Protein AF-A0A838PPI7-F1 (afdb_monomer)

Foldseek 3Di:
DDPVVVVVLVVVDDPSVVVVVVVVVVVVVVVVVVVVVVVVVVPDAVVPDVDDNVPDPDDDPVRVVVVVVVVVVVPPDDPDDDPPDDDPDDDDDDPVRDPDDDDDADQADPVPRHGDDDDPDDDDDDPPPDHDPDPPPDDDDPDDDD

Solvent-accessible surface area (backbone atoms only — not comparable to full-atom values): 9869 Å² total; per-residue (Å²): 133,58,70,68,61,52,52,52,32,65,72,67,35,71,68,62,39,50,53,51,50,52,54,49,52,52,52,49,51,54,50,49,54,50,50,51,52,51,51,53,58,72,69,58,40,46,90,83,35,102,51,62,67,86,77,48,78,85,71,51,75,67,54,52,50,51,52,53,51,50,53,53,71,70,40,87,71,70,90,75,72,62,92,92,56,82,81,89,71,83,77,82,76,55,79,89,78,51,95,76,86,82,88,88,72,62,67,48,35,94,85,75,66,52,66,54,77,80,79,96,63,100,67,85,76,72,89,67,92,56,77,84,70,63,89,73,81,77,70,88,75,91,75,90,77,136

Structure (mmCIF, N/CA/C/O backbone):
data_AF-A0A838PPI7-F1
#
_entry.id   AF-A0A838PPI7-F1
#
loop_
_atom_site.group_PDB
_atom_site.id
_atom_site.type_symbol
_atom_site.label_atom_id
_atom_site.label_alt_id
_atom_site.label_comp_id
_atom_site.label_asym_id
_atom_site.label_entity_id
_atom_site.label_seq_id
_atom_site.pdbx_PDB_ins_code
_atom_site.Cartn_x
_atom_site.Cartn_y
_atom_site.Cartn_z
_atom_site.occupancy
_atom_site.B_iso_or_equiv
_atom_site.auth_seq_id
_atom_site.auth_comp_id
_atom_site.auth_asym_id
_atom_site.auth_atom_id
_atom_site.pdbx_PDB_model_num
ATOM 1 N N . MET A 1 1 ? -20.981 -8.843 18.932 1.00 77.00 1 MET A N 1
ATOM 2 C CA . MET A 1 1 ? -22.246 -8.427 19.574 1.00 77.00 1 MET A CA 1
ATOM 3 C C . MET A 1 1 ? -23.346 -8.447 18.525 1.00 77.00 1 MET A C 1
ATOM 5 O O . MET A 1 1 ? -23.107 -7.918 17.442 1.00 77.00 1 MET A O 1
ATOM 9 N N . ARG A 1 2 ? -24.496 -9.086 18.783 1.00 88.88 2 ARG A N 1
ATOM 10 C CA . ARG A 1 2 ? -25.627 -8.999 17.847 1.00 88.88 2 ARG A CA 1
ATOM 11 C C . ARG A 1 2 ? -26.300 -7.643 18.016 1.00 88.88 2 ARG A C 1
ATOM 13 O O . ARG A 1 2 ? -26.264 -7.053 19.091 1.00 88.88 2 ARG A O 1
ATOM 20 N N . ARG A 1 3 ? -26.908 -7.151 16.942 1.00 84.81 3 ARG A N 1
ATOM 21 C CA . ARG A 1 3 ? -27.595 -5.856 16.930 1.00 84.81 3 ARG A CA 1
ATOM 22 C C . ARG A 1 3 ? -28.699 -5.778 17.992 1.00 84.81 3 ARG A C 1
ATOM 24 O O . ARG A 1 3 ? -28.811 -4.768 18.669 1.00 84.81 3 ARG A O 1
ATOM 31 N N . GLU A 1 4 ? -29.416 -6.878 18.183 1.00 85.19 4 GLU A N 1
ATOM 32 C CA . GLU A 1 4 ? -30.468 -7.029 19.195 1.00 85.19 4 GLU A CA 1
ATOM 33 C C . GLU A 1 4 ? -29.929 -6.850 20.624 1.00 85.19 4 GLU A C 1
ATOM 35 O O . GLU A 1 4 ? -30.522 -6.136 21.428 1.00 85.19 4 GLU A O 1
ATOM 40 N N . ASP A 1 5 ? -28.759 -7.428 20.924 1.00 86.00 5 ASP A N 1
ATOM 41 C CA . ASP A 1 5 ? -28.115 -7.306 22.237 1.00 86.00 5 ASP A CA 1
ATOM 42 C C . ASP A 1 5 ? -27.683 -5.843 22.500 1.00 86.00 5 ASP A C 1
ATOM 44 O O . ASP A 1 5 ? -27.799 -5.334 23.612 1.00 86.00 5 ASP A O 1
ATOM 48 N N . ALA A 1 6 ? -27.235 -5.136 21.457 1.00 86.31 6 ALA A N 1
ATOM 49 C CA . ALA A 1 6 ? -26.852 -3.725 21.530 1.00 86.31 6 ALA A CA 1
ATOM 50 C C . ALA A 1 6 ? -28.055 -2.799 21.764 1.00 86.31 6 ALA A C 1
ATOM 52 O O . ALA A 1 6 ? -27.976 -1.856 22.550 1.00 86.31 6 ALA A O 1
ATOM 53 N N . GLU A 1 7 ? -29.167 -3.073 21.079 1.00 88.12 7 GLU A N 1
ATOM 54 C CA . GLU A 1 7 ? -30.422 -2.333 21.215 1.00 88.12 7 GLU A CA 1
ATOM 55 C C . GLU A 1 7 ? -31.026 -2.537 22.613 1.00 88.12 7 GLU A C 1
ATOM 57 O O . GLU A 1 7 ? -31.464 -1.568 23.232 1.00 88.12 7 GLU A O 1
ATOM 62 N N . ALA A 1 8 ? -30.950 -3.753 23.166 1.00 86.38 8 ALA A N 1
ATOM 63 C CA . ALA A 1 8 ? -31.360 -4.037 24.541 1.00 86.38 8 ALA A CA 1
ATOM 64 C C . ALA A 1 8 ? -30.525 -3.261 25.577 1.00 86.38 8 ALA A C 1
ATOM 66 O O . ALA A 1 8 ? -31.084 -2.675 26.505 1.00 86.38 8 ALA A O 1
ATOM 67 N N . VAL A 1 9 ? -29.201 -3.194 25.399 1.00 88.81 9 VAL A N 1
ATOM 68 C CA . VAL A 1 9 ? -28.313 -2.405 26.273 1.00 88.81 9 VAL A CA 1
ATOM 69 C C . VAL A 1 9 ? -28.583 -0.902 26.143 1.00 88.81 9 VAL A C 1
ATOM 71 O O . VAL A 1 9 ? -28.596 -0.191 27.148 1.00 88.81 9 VAL A O 1
ATOM 74 N N . ALA A 1 10 ? -28.842 -0.415 24.928 1.00 86.75 10 ALA A N 1
ATOM 75 C CA . ALA A 1 10 ? -29.179 0.986 24.684 1.00 86.75 10 ALA A CA 1
ATOM 76 C C . ALA A 1 10 ? -30.509 1.387 25.341 1.00 86.75 10 ALA A C 1
ATOM 78 O O . ALA A 1 10 ? -30.612 2.485 25.885 1.00 86.75 10 ALA A O 1
ATOM 79 N N . LEU A 1 11 ? -31.504 0.493 25.323 1.00 89.88 11 LEU A N 1
ATOM 80 C CA . LEU A 1 11 ? -32.794 0.717 25.973 1.00 89.88 11 LEU A CA 1
ATOM 81 C C . LEU A 1 11 ? -32.690 0.645 27.505 1.00 89.88 11 LEU A C 1
ATOM 83 O O . LEU A 1 11 ? -33.345 1.419 28.198 1.00 89.88 11 LEU A O 1
ATOM 87 N N . ALA A 1 12 ? -31.873 -0.277 28.029 1.00 88.00 12 ALA A N 1
ATOM 88 C CA . ALA A 1 12 ? -31.670 -0.458 29.465 1.00 88.00 12 ALA A CA 1
ATOM 89 C C . ALA A 1 12 ? -30.903 0.713 30.108 1.00 88.00 12 ALA A C 1
ATOM 91 O O . ALA A 1 12 ? -31.228 1.115 31.225 1.00 88.00 12 ALA A O 1
ATOM 92 N N . GLY A 1 13 ? -29.914 1.283 29.404 1.00 89.38 13 GLY A N 1
ATOM 93 C CA . GLY A 1 13 ? -29.115 2.415 29.886 1.00 89.38 13 GLY A CA 1
ATOM 94 C C . GLY A 1 13 ? -28.340 2.126 31.182 1.00 89.38 13 GLY A C 1
ATOM 95 O O . GLY A 1 13 ? -28.297 1.003 31.667 1.00 89.38 13 GLY A O 1
ATOM 96 N N . GLY A 1 14 ? -27.689 3.138 31.764 1.00 92.25 14 GLY A N 1
ATOM 97 C CA . GLY A 1 14 ? -27.036 3.007 33.077 1.00 92.25 14 GLY A CA 1
ATOM 98 C C . GLY A 1 14 ? -25.863 2.015 33.109 1.00 92.25 14 GLY A C 1
ATOM 99 O O . GLY A 1 14 ? -24.953 2.100 32.287 1.00 92.25 14 GLY A O 1
ATOM 100 N N . GLU A 1 15 ? -25.867 1.101 34.082 1.00 91.19 15 GLU A N 1
ATOM 101 C CA . GLU A 1 15 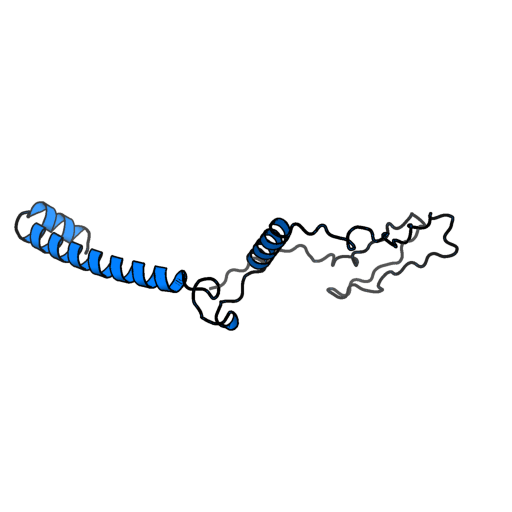? -24.795 0.118 34.314 1.00 91.19 15 GLU A CA 1
ATOM 102 C C . GLU A 1 15 ? -24.503 -0.816 33.123 1.00 91.19 15 GLU A C 1
ATOM 104 O O . GLU A 1 15 ? -23.339 -0.890 32.732 1.00 91.19 15 GLU A O 1
ATOM 109 N N . PRO A 1 16 ? -25.481 -1.466 32.454 1.00 89.44 16 PRO A N 1
ATOM 110 C CA . PRO A 1 16 ? -25.179 -2.299 31.284 1.00 89.44 16 PRO A CA 1
ATOM 111 C C . PRO A 1 16 ? -24.555 -1.505 30.127 1.00 89.44 16 PRO A C 1
ATOM 113 O O . PRO A 1 16 ? -23.709 -2.030 29.405 1.00 89.44 16 PRO A O 1
ATOM 116 N N . ALA A 1 17 ? -24.913 -0.226 29.964 1.00 91.12 17 ALA A N 1
ATOM 117 C CA . ALA A 1 17 ? -24.286 0.638 28.965 1.00 91.12 17 ALA A CA 1
ATOM 118 C C . ALA A 1 17 ? -22.837 1.005 29.338 1.00 91.12 17 ALA A C 1
ATOM 120 O O . ALA A 1 17 ? -21.982 1.088 28.456 1.00 91.12 17 ALA A O 1
ATOM 121 N N . ARG A 1 18 ? -22.543 1.195 30.633 1.00 92.62 18 ARG A N 1
ATOM 122 C CA . ARG A 1 18 ? -21.182 1.447 31.143 1.00 92.62 18 ARG A CA 1
ATOM 123 C C . ARG A 1 18 ? -20.281 0.228 30.989 1.00 92.62 18 ARG A C 1
ATOM 125 O O . ARG A 1 18 ? -19.156 0.373 30.523 1.00 92.62 18 ARG A O 1
ATOM 132 N N . GLU A 1 19 ? -20.797 -0.951 31.317 1.00 92.50 19 GLU A N 1
ATOM 133 C CA . GLU A 1 19 ? -20.098 -2.227 31.163 1.00 92.50 19 GLU A CA 1
ATOM 134 C C . GLU A 1 19 ? -19.747 -2.481 29.691 1.00 92.50 19 GLU A C 1
ATOM 136 O O . GLU A 1 19 ? -18.591 -2.727 29.346 1.00 92.50 19 GLU A O 1
ATOM 141 N N . LEU A 1 20 ? -20.721 -2.306 28.790 1.00 91.88 20 LEU A N 1
ATOM 142 C CA . LEU A 1 20 ? -20.477 -2.432 27.355 1.00 91.88 20 LEU A CA 1
ATOM 143 C C . LEU A 1 20 ? -19.456 -1.398 26.856 1.00 91.88 20 LEU A C 1
ATOM 145 O O . LEU A 1 20 ? -18.583 -1.732 26.056 1.00 91.88 20 LEU A O 1
ATOM 149 N N . ALA A 1 21 ? -19.530 -0.151 27.327 1.00 93.88 21 ALA A N 1
ATOM 150 C CA . ALA A 1 21 ? -18.558 0.876 26.964 1.00 93.88 21 ALA A CA 1
ATOM 151 C C . ALA A 1 21 ? -17.137 0.512 27.425 1.00 93.88 21 ALA A C 1
ATOM 153 O O . ALA A 1 21 ? -16.198 0.674 26.648 1.00 93.88 21 ALA A O 1
ATOM 154 N N . ALA A 1 22 ? -16.973 -0.018 28.640 1.00 95.25 22 ALA A N 1
ATOM 155 C CA . ALA A 1 22 ? -15.679 -0.463 29.153 1.00 95.25 22 ALA A CA 1
ATOM 156 C C . ALA A 1 22 ? -15.090 -1.601 28.302 1.00 95.25 22 ALA A C 1
ATOM 158 O O . ALA A 1 22 ? -13.947 -1.505 27.852 1.00 95.25 22 ALA A O 1
ATOM 159 N N . GLN A 1 23 ? -15.900 -2.615 27.988 1.00 93.94 23 GLN A N 1
ATOM 160 C CA . GLN A 1 23 ? -15.489 -3.738 27.139 1.00 93.94 23 GLN A CA 1
ATOM 161 C C . GLN A 1 23 ? -15.094 -3.282 25.728 1.00 93.94 23 GLN A C 1
ATOM 163 O O . GLN A 1 23 ? -14.088 -3.731 25.177 1.00 93.94 23 GLN A O 1
ATOM 168 N N . LEU A 1 24 ? -15.856 -2.360 25.132 1.00 95.31 24 LEU A N 1
ATOM 169 C CA . LEU A 1 24 ? -15.535 -1.811 23.815 1.00 95.31 24 LEU A CA 1
ATOM 170 C C . LEU A 1 24 ? -14.255 -0.969 23.838 1.00 95.31 24 LEU A C 1
ATOM 172 O O . LEU A 1 24 ? -13.475 -1.038 22.891 1.00 95.31 24 LEU A O 1
ATOM 176 N N . ILE A 1 25 ? -14.013 -0.194 24.899 1.00 97.06 25 ILE A N 1
ATOM 177 C CA . ILE A 1 25 ? -12.774 0.579 25.058 1.00 97.06 25 ILE A CA 1
ATOM 178 C C . ILE A 1 25 ? -11.563 -0.356 25.110 1.00 97.06 25 ILE A C 1
ATOM 180 O O . ILE A 1 25 ? -10.579 -0.106 24.413 1.00 97.06 25 ILE A O 1
ATOM 184 N N . GLU A 1 26 ? -11.645 -1.444 25.875 1.00 97.06 26 GLU A N 1
ATOM 185 C CA . GLU A 1 26 ? -10.575 -2.438 25.976 1.00 97.06 26 GLU A CA 1
ATOM 186 C C . GLU A 1 26 ? -10.308 -3.127 24.631 1.00 97.06 26 GLU A C 1
ATOM 188 O O . GLU A 1 26 ? -9.166 -3.177 24.169 1.00 97.06 26 GLU A O 1
ATOM 193 N N . GLN A 1 27 ? -11.362 -3.574 23.940 1.00 96.81 27 GLN A N 1
ATOM 194 C CA . GLN A 1 27 ? -11.234 -4.191 22.617 1.00 96.81 27 GLN A CA 1
ATOM 195 C C . GLN A 1 27 ? -10.642 -3.228 21.587 1.00 96.81 27 GLN A C 1
ATOM 197 O O . GLN A 1 27 ? -9.766 -3.606 20.809 1.00 96.81 27 GLN A O 1
ATOM 202 N N . VAL A 1 28 ? -11.084 -1.968 21.581 1.00 97.81 28 VAL A N 1
ATOM 203 C CA . VAL A 1 28 ? -10.536 -0.946 20.683 1.00 97.81 28 VAL A CA 1
ATOM 204 C C . VAL A 1 28 ? -9.068 -0.675 20.998 1.00 97.81 28 VAL A C 1
ATOM 206 O O . VAL A 1 28 ? -8.284 -0.501 20.066 1.00 97.81 28 VAL A O 1
ATOM 209 N N . ALA A 1 29 ? -8.673 -0.649 22.272 1.00 97.75 29 ALA A N 1
ATOM 210 C CA . ALA A 1 29 ? -7.276 -0.486 22.656 1.00 97.75 29 ALA A CA 1
ATOM 211 C C . ALA A 1 29 ? -6.419 -1.656 22.148 1.00 97.75 29 ALA A C 1
ATOM 213 O O . ALA A 1 29 ? -5.422 -1.419 21.466 1.00 97.75 29 ALA A O 1
ATOM 214 N N . ALA A 1 30 ? -6.855 -2.897 22.381 1.00 97.06 30 ALA A N 1
ATOM 215 C CA . ALA A 1 30 ? -6.157 -4.095 21.915 1.00 97.06 30 ALA A CA 1
ATOM 216 C C . ALA A 1 30 ? -6.007 -4.119 20.383 1.00 97.06 30 ALA A C 1
ATOM 218 O O . ALA A 1 30 ? -4.902 -4.291 19.865 1.00 97.06 30 ALA A O 1
ATOM 219 N N . LEU A 1 31 ? -7.095 -3.852 19.651 1.00 97.81 31 LEU A N 1
ATOM 220 C CA . LEU A 1 31 ? -7.077 -3.806 18.187 1.00 97.81 31 LEU A CA 1
ATOM 221 C C . LEU A 1 31 ? -6.195 -2.675 17.652 1.00 97.81 31 LEU A C 1
ATOM 223 O O . LEU A 1 31 ? -5.526 -2.845 16.636 1.00 97.81 31 LEU A O 1
ATOM 227 N N . ARG A 1 32 ? -6.167 -1.511 18.313 1.00 97.81 32 ARG A N 1
ATOM 228 C CA . ARG A 1 32 ? -5.269 -0.413 17.925 1.00 97.81 32 ARG A CA 1
ATOM 229 C C . ARG A 1 32 ? -3.810 -0.816 18.071 1.00 97.81 32 ARG A C 1
ATOM 231 O O . ARG A 1 32 ? -3.047 -0.592 17.136 1.00 97.81 32 ARG A O 1
ATOM 238 N N . THR A 1 33 ? -3.446 -1.447 19.184 1.00 97.25 33 THR A N 1
ATOM 239 C CA . THR A 1 33 ? -2.088 -1.958 19.400 1.00 97.25 33 THR A CA 1
ATOM 240 C C . THR A 1 33 ? -1.699 -2.982 18.337 1.00 97.25 33 THR A C 1
ATOM 242 O O . THR A 1 33 ? -0.613 -2.891 17.767 1.00 97.25 33 THR A O 1
ATOM 245 N N . GLU A 1 34 ? -2.590 -3.915 18.003 1.00 97.56 34 GLU A N 1
ATOM 246 C CA . GLU A 1 34 ? -2.331 -4.906 16.955 1.00 97.56 34 GLU A CA 1
ATOM 247 C C . GLU A 1 34 ? -2.168 -4.253 15.575 1.00 97.56 34 GLU A C 1
ATOM 249 O O . GLU A 1 34 ? -1.232 -4.559 14.837 1.00 97.56 34 GLU A O 1
ATOM 254 N N . VAL A 1 35 ? -3.031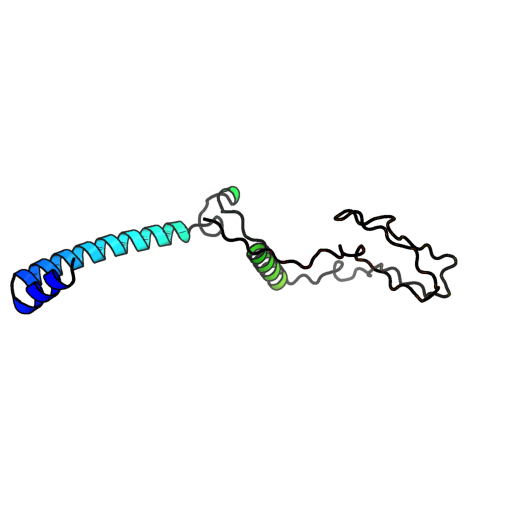 -3.292 15.235 1.00 97.38 35 VAL A N 1
ATOM 255 C CA . VAL A 1 35 ? -2.935 -2.542 13.976 1.00 97.38 35 VAL A CA 1
ATOM 256 C C . VAL A 1 35 ? -1.631 -1.749 13.896 1.00 97.3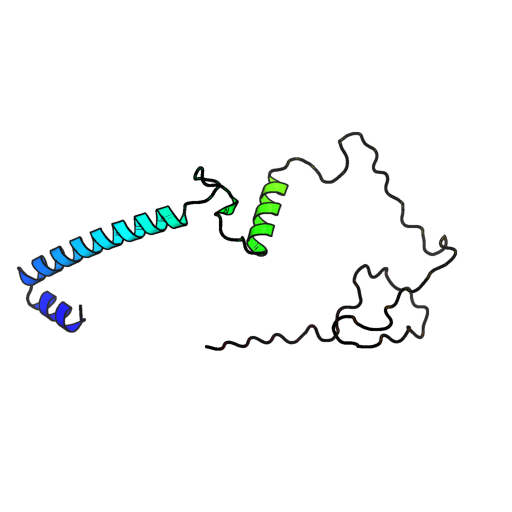8 35 VAL A C 1
ATOM 258 O O . VAL A 1 35 ? -1.015 -1.705 12.831 1.00 97.38 35 VAL A O 1
ATOM 261 N N . GLU A 1 36 ? -1.199 -1.113 14.983 1.00 96.06 36 GLU A N 1
ATOM 262 C CA . GLU A 1 36 ? 0.079 -0.399 15.039 1.00 96.06 36 GLU A CA 1
ATOM 263 C C . GLU A 1 36 ? 1.263 -1.346 14.839 1.00 96.06 36 GLU A C 1
ATOM 265 O O . GLU A 1 36 ? 2.158 -1.046 14.046 1.00 96.06 36 GLU A O 1
ATOM 270 N N . GLU A 1 37 ? 1.234 -2.515 15.476 1.00 94.69 37 GLU A N 1
ATOM 271 C CA . GLU A 1 37 ? 2.276 -3.526 15.330 1.00 94.69 37 GLU A CA 1
ATOM 272 C C . GLU A 1 37 ? 2.344 -4.078 13.902 1.00 94.69 37 GLU A C 1
ATOM 274 O O . GLU A 1 37 ? 3.415 -4.102 13.292 1.00 94.69 37 GLU A O 1
ATOM 279 N N . LEU A 1 38 ? 1.203 -4.448 13.321 1.00 94.56 38 LEU A N 1
ATOM 280 C CA . LEU A 1 38 ? 1.132 -4.928 11.942 1.00 94.56 38 LEU A CA 1
ATOM 281 C C . LEU A 1 38 ? 1.593 -3.854 10.952 1.00 94.56 38 LEU A C 1
ATOM 283 O O . LEU A 1 38 ? 2.339 -4.146 10.018 1.00 94.56 38 LEU A O 1
ATOM 287 N N . ARG A 1 39 ? 1.211 -2.589 11.166 1.00 93.12 39 ARG A N 1
ATOM 288 C CA . ARG A 1 39 ? 1.693 -1.465 10.347 1.00 93.12 39 ARG A CA 1
ATOM 289 C C . ARG A 1 39 ? 3.199 -1.275 10.477 1.00 93.12 39 ARG A C 1
ATOM 291 O O . ARG A 1 39 ? 3.855 -1.023 9.467 1.00 93.12 39 ARG A O 1
ATOM 298 N N . ARG A 1 40 ? 3.755 -1.421 11.682 1.00 87.88 40 ARG A N 1
ATOM 299 C CA . ARG A 1 40 ? 5.202 -1.364 11.923 1.00 87.88 40 ARG A CA 1
ATOM 300 C C . ARG A 1 40 ? 5.932 -2.480 11.177 1.00 87.88 40 ARG A C 1
ATOM 302 O O . ARG A 1 40 ? 6.962 -2.218 10.562 1.00 87.88 40 ARG A O 1
ATOM 309 N N . GLN A 1 41 ? 5.392 -3.696 11.194 1.00 86.62 41 GLN A N 1
ATOM 310 C CA . GLN A 1 41 ? 5.957 -4.841 10.477 1.00 86.62 41 GLN A CA 1
ATOM 311 C C . GLN A 1 41 ? 5.883 -4.659 8.958 1.00 86.62 41 GLN A C 1
ATOM 313 O O . GLN A 1 41 ? 6.895 -4.815 8.282 1.00 86.62 41 GLN A O 1
ATOM 318 N N . LEU A 1 42 ? 4.727 -4.255 8.422 1.00 85.69 42 LEU A N 1
ATOM 319 C CA . LEU A 1 42 ? 4.541 -4.003 6.987 1.00 85.69 42 LEU A CA 1
ATOM 320 C C . LEU A 1 42 ? 5.373 -2.823 6.475 1.00 85.69 42 LEU A C 1
ATOM 322 O O . LEU A 1 42 ? 5.783 -2.805 5.317 1.00 85.69 42 LEU A O 1
ATOM 326 N N . GLY A 1 43 ? 5.620 -1.829 7.328 1.00 80.75 43 GLY A N 1
ATOM 327 C CA . GLY A 1 43 ? 6.478 -0.697 7.008 1.00 80.75 43 GLY A CA 1
ATOM 328 C C . GLY A 1 43 ? 7.967 -1.041 7.002 1.00 80.75 43 GLY A C 1
ATOM 329 O O . GLY A 1 43 ? 8.758 -0.226 6.531 1.00 80.75 43 GLY A O 1
ATOM 330 N N . ARG A 1 44 ? 8.373 -2.207 7.516 1.00 79.88 44 ARG A N 1
ATOM 331 C CA . ARG A 1 44 ? 9.778 -2.602 7.623 1.00 79.88 44 ARG A CA 1
ATOM 332 C C . ARG A 1 44 ? 10.293 -3.116 6.278 1.00 79.88 44 ARG A C 1
ATOM 334 O O . ARG A 1 44 ? 9.770 -4.071 5.722 1.00 79.88 44 ARG A O 1
ATOM 341 N N . SER A 1 45 ? 11.343 -2.486 5.772 1.00 79.44 45 SER A N 1
ATOM 342 C CA . SER A 1 45 ? 12.027 -2.850 4.525 1.00 79.44 45 SER A CA 1
ATOM 343 C C . SER A 1 45 ? 13.540 -2.739 4.695 1.00 79.44 45 SER A C 1
ATOM 345 O O . SER A 1 45 ? 14.011 -2.138 5.668 1.00 79.44 45 SER A O 1
ATOM 347 N N . SER A 1 46 ? 14.322 -3.276 3.757 1.00 79.06 46 SER A N 1
ATOM 348 C CA . SER A 1 46 ? 15.784 -3.085 3.761 1.00 79.06 46 SER A CA 1
ATOM 349 C C . SER A 1 46 ? 16.228 -1.618 3.649 1.00 79.06 46 SER A C 1
ATOM 351 O O . SER A 1 46 ? 17.357 -1.286 3.997 1.00 79.06 46 SER A O 1
ATOM 353 N N . GLU A 1 47 ? 15.344 -0.716 3.203 1.00 74.38 47 GLU A N 1
ATOM 354 C CA . GLU A 1 47 ? 15.629 0.721 3.081 1.00 74.38 47 GLU A CA 1
ATOM 355 C C . GLU A 1 47 ? 15.544 1.469 4.426 1.00 74.38 47 GLU A C 1
ATOM 357 O O . GLU A 1 47 ? 16.202 2.493 4.596 1.00 74.38 47 GLU A O 1
ATOM 362 N N . ASN A 1 48 ? 14.748 0.983 5.386 1.00 80.50 48 ASN A N 1
ATOM 363 C CA . ASN A 1 48 ? 14.501 1.661 6.671 1.00 80.50 48 ASN A CA 1
ATOM 364 C C . ASN A 1 48 ? 14.772 0.792 7.908 1.00 80.50 48 ASN A C 1
ATOM 366 O O . ASN A 1 48 ? 14.578 1.233 9.040 1.00 80.50 48 ASN A O 1
ATOM 370 N N . SER A 1 49 ? 15.239 -0.435 7.705 1.00 74.75 49 SER A N 1
ATOM 371 C CA . SER A 1 49 ? 15.711 -1.322 8.755 1.00 74.75 49 SER A CA 1
ATOM 372 C C . SER A 1 49 ? 17.000 -1.966 8.272 1.00 74.75 49 SER A C 1
ATOM 374 O O . SER A 1 49 ? 17.085 -2.334 7.107 1.00 74.75 49 SER A O 1
ATOM 376 N N . SER A 1 50 ? 17.997 -2.129 9.142 1.00 79.44 50 SER A N 1
ATOM 377 C CA . SER A 1 50 ? 19.316 -2.716 8.824 1.00 79.44 50 SER A CA 1
ATOM 378 C C . SER A 1 50 ? 19.275 -4.207 8.425 1.00 79.44 50 SER A C 1
ATOM 380 O O . SER A 1 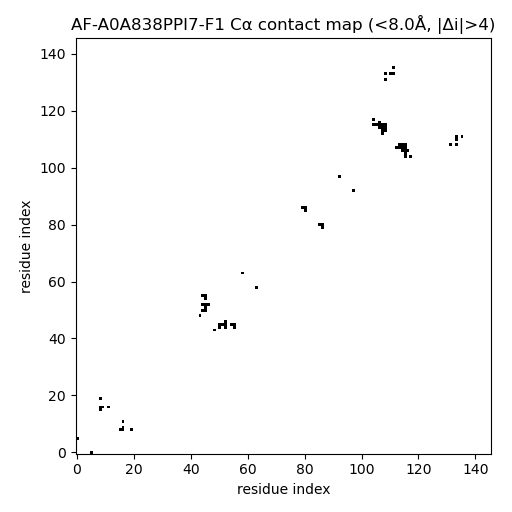50 ? 20.242 -4.943 8.604 1.00 79.44 50 SER A O 1
ATOM 382 N N . THR A 1 51 ? 18.131 -4.672 7.935 1.00 81.81 51 THR A N 1
ATOM 383 C CA . THR A 1 51 ? 17.846 -6.006 7.428 1.00 81.81 51 THR A CA 1
ATOM 384 C C . THR A 1 51 ? 18.356 -6.103 5.984 1.00 81.81 51 THR A C 1
ATOM 386 O O . THR A 1 51 ? 18.193 -5.152 5.218 1.00 81.81 51 THR A O 1
ATOM 389 N N . PRO A 1 52 ? 18.973 -7.222 5.568 1.00 82.31 52 PRO A N 1
ATOM 390 C CA . PRO A 1 52 ? 19.503 -7.342 4.215 1.00 82.31 52 PRO A CA 1
ATOM 391 C C . PRO A 1 52 ? 18.391 -7.310 3.146 1.00 82.31 52 PRO A C 1
ATOM 393 O O . PRO A 1 52 ? 17.319 -7.875 3.365 1.00 82.31 52 PRO A O 1
ATOM 396 N N . PRO A 1 53 ? 18.654 -6.745 1.949 1.00 81.06 53 PRO A N 1
ATOM 397 C CA . PRO A 1 53 ? 17.676 -6.619 0.856 1.00 81.06 53 PRO A CA 1
ATOM 398 C C . PRO A 1 53 ? 17.193 -7.952 0.275 1.00 81.06 53 PRO A C 1
ATOM 400 O O . PRO A 1 53 ? 16.219 -7.979 -0.470 1.00 81.06 53 PRO A O 1
ATOM 403 N N . SER A 1 54 ? 17.843 -9.068 0.611 1.00 79.00 54 SER A N 1
ATOM 404 C CA . SER A 1 54 ? 17.385 -10.414 0.253 1.00 79.00 54 SER A CA 1
ATOM 405 C C . SER A 1 54 ? 16.127 -10.859 1.008 1.00 79.00 54 SER A C 1
ATOM 407 O O . SER A 1 54 ? 15.475 -11.799 0.567 1.00 79.00 54 SER A O 1
ATOM 409 N N . GLN A 1 55 ? 15.801 -10.211 2.131 1.00 81.25 55 GLN A N 1
ATOM 410 C CA . GLN A 1 55 ? 14.606 -10.489 2.937 1.00 81.25 55 GLN A CA 1
ATOM 411 C C . GLN A 1 55 ? 13.362 -9.752 2.418 1.00 81.25 55 GLN A C 1
ATOM 413 O O . GLN A 1 55 ? 12.246 -10.078 2.816 1.00 81.25 55 GLN A O 1
ATOM 418 N N . ASP A 1 56 ? 13.535 -8.762 1.537 1.00 81.56 56 ASP A N 1
ATOM 419 C CA . ASP A 1 56 ? 12.408 -8.032 0.970 1.00 81.56 56 ASP A CA 1
ATOM 420 C C . ASP A 1 56 ? 11.651 -8.907 -0.045 1.00 81.56 56 ASP A C 1
ATOM 422 O O . ASP A 1 56 ? 12.268 -9.602 -0.863 1.00 81.56 56 ASP A O 1
ATOM 426 N N . PRO A 1 57 ? 10.309 -8.845 -0.069 1.00 79.88 57 PRO A N 1
ATOM 427 C CA . PRO A 1 57 ? 9.527 -9.588 -1.041 1.00 79.88 57 PRO A CA 1
ATOM 428 C C . PRO A 1 57 ? 9.844 -9.142 -2.481 1.00 79.88 57 PRO A C 1
ATOM 430 O O . PRO A 1 57 ? 10.129 -7.964 -2.743 1.00 79.88 57 PRO A O 1
ATOM 433 N N . PRO A 1 58 ? 9.768 -10.061 -3.462 1.00 83.75 58 PRO A N 1
ATOM 434 C CA . PRO A 1 58 ? 10.088 -9.748 -4.845 1.00 83.75 58 PRO A CA 1
ATOM 435 C C . PRO A 1 58 ? 9.103 -8.720 -5.411 1.00 83.75 58 PRO A C 1
ATOM 437 O O . PRO A 1 58 ? 7.927 -9.002 -5.633 1.00 83.75 58 PRO A O 1
ATOM 440 N N . ARG A 1 59 ? 9.616 -7.521 -5.708 1.00 85.38 59 ARG A N 1
ATOM 441 C CA . ARG A 1 59 ? 8.852 -6.424 -6.324 1.00 85.38 59 ARG A CA 1
ATOM 442 C C . ARG A 1 59 ? 8.195 -6.874 -7.625 1.00 85.38 59 ARG A C 1
ATOM 444 O O . ARG A 1 59 ? 8.840 -7.503 -8.470 1.00 85.38 59 ARG A O 1
ATOM 451 N N . THR A 1 60 ? 6.960 -6.454 -7.863 1.00 89.88 60 THR A N 1
ATOM 452 C CA . THR A 1 60 ? 6.257 -6.639 -9.137 1.00 89.88 60 THR A CA 1
ATOM 453 C C . THR A 1 60 ? 6.973 -5.915 -10.286 1.00 89.88 60 THR A C 1
ATOM 455 O O . THR A 1 60 ? 7.778 -4.997 -10.100 1.00 89.88 60 THR A O 1
ATOM 458 N N . ARG A 1 61 ? 6.665 -6.284 -11.538 1.00 88.56 61 ARG A N 1
ATOM 459 C CA . ARG A 1 61 ? 7.243 -5.617 -12.723 1.00 88.56 61 ARG A CA 1
ATOM 460 C C . ARG A 1 61 ? 6.952 -4.110 -12.743 1.00 88.56 61 ARG A C 1
ATOM 462 O O . ARG A 1 61 ? 7.796 -3.341 -13.209 1.00 88.56 61 ARG A O 1
ATOM 469 N N . ALA A 1 62 ? 5.768 -3.702 -12.286 1.00 92.06 62 ALA A N 1
ATOM 470 C CA . ALA A 1 62 ? 5.363 -2.301 -12.236 1.00 92.06 62 ALA A CA 1
ATOM 471 C C . ALA A 1 62 ? 6.205 -1.519 -11.218 1.00 92.06 62 ALA A C 1
ATOM 473 O O . ALA A 1 62 ? 6.775 -0.483 -11.566 1.00 92.06 62 ALA A O 1
ATOM 474 N N . GLU A 1 63 ? 6.379 -2.064 -10.015 1.00 89.44 63 GLU A N 1
ATOM 475 C CA . GLU A 1 63 ? 7.186 -1.459 -8.950 1.00 89.44 63 GLU A CA 1
ATOM 476 C C . GLU A 1 63 ? 8.659 -1.351 -9.346 1.00 89.44 63 GLU A C 1
ATOM 478 O O . GLU A 1 63 ? 9.248 -0.276 -9.233 1.00 89.44 63 GLU A O 1
ATOM 483 N N . ARG A 1 64 ? 9.247 -2.412 -9.920 1.00 89.44 64 ARG A N 1
ATOM 484 C CA . ARG A 1 64 ? 10.636 -2.369 -10.419 1.00 89.44 64 ARG A CA 1
ATOM 485 C C . ARG A 1 64 ? 10.842 -1.252 -11.443 1.00 89.44 64 ARG A C 1
ATOM 487 O O . ARG A 1 64 ? 11.840 -0.536 -11.395 1.00 89.44 64 ARG A O 1
ATOM 494 N N . ARG A 1 65 ? 9.883 -1.063 -12.358 1.00 91.25 65 ARG A N 1
ATOM 495 C CA . ARG A 1 65 ? 9.922 0.027 -13.347 1.00 91.25 65 ARG A CA 1
ATOM 496 C C . ARG A 1 65 ? 9.775 1.401 -12.700 1.00 91.25 65 ARG A C 1
ATOM 498 O O . ARG A 1 65 ? 10.456 2.330 -13.126 1.00 91.25 65 ARG A O 1
ATOM 505 N N . ALA A 1 66 ? 8.900 1.544 -11.708 1.00 90.62 66 ALA A N 1
ATOM 506 C CA . ALA A 1 66 ? 8.711 2.803 -10.993 1.00 90.62 66 ALA A CA 1
ATOM 507 C C . ALA A 1 66 ? 9.989 3.220 -10.248 1.00 90.62 66 ALA A C 1
ATOM 509 O O . ALA A 1 66 ? 10.422 4.365 -10.373 1.00 90.62 66 ALA A O 1
ATOM 510 N N . VAL A 1 67 ? 10.633 2.277 -9.558 1.00 87.19 67 VAL A N 1
ATOM 511 C CA . VAL A 1 67 ? 11.902 2.490 -8.847 1.00 87.19 67 VAL A CA 1
ATOM 512 C C . VAL A 1 67 ? 13.014 2.877 -9.822 1.00 87.19 67 VAL A C 1
ATOM 514 O O . VAL A 1 67 ? 13.642 3.919 -9.647 1.00 87.19 67 VAL A O 1
ATOM 517 N N . ALA A 1 68 ? 13.196 2.127 -10.914 1.00 87.56 68 ALA A N 1
ATOM 518 C CA . ALA A 1 68 ? 14.193 2.457 -11.935 1.00 87.56 68 ALA A CA 1
ATOM 519 C C . ALA A 1 68 ? 13.985 3.863 -12.531 1.00 87.56 68 ALA A C 1
ATOM 521 O O . ALA A 1 68 ? 14.944 4.608 -12.727 1.00 87.56 68 ALA A O 1
ATOM 522 N N . ARG A 1 69 ? 12.729 4.268 -12.770 1.00 87.69 69 ARG A N 1
ATOM 523 C CA . ARG A 1 69 ? 12.399 5.624 -13.243 1.00 87.69 69 ARG A CA 1
ATOM 524 C C . ARG A 1 69 ? 12.722 6.699 -12.209 1.00 87.69 69 ARG A C 1
ATOM 526 O O . ARG A 1 69 ? 13.202 7.760 -12.598 1.00 87.69 69 ARG A O 1
ATOM 533 N N . LYS A 1 70 ? 12.464 6.453 -10.919 1.00 88.06 70 LYS A N 1
ATOM 534 C CA . LYS A 1 70 ? 12.848 7.378 -9.840 1.00 88.06 70 LYS A CA 1
ATOM 535 C C . LYS A 1 70 ? 14.366 7.556 -9.790 1.00 88.06 70 LYS A C 1
ATOM 537 O O . LYS A 1 70 ? 14.821 8.694 -9.808 1.00 88.06 70 LYS A O 1
ATOM 542 N N . HIS A 1 71 ? 15.138 6.467 -9.832 1.00 85.88 71 HIS A N 1
ATOM 543 C CA . HIS A 1 71 ? 16.603 6.546 -9.881 1.00 85.88 71 HIS A CA 1
ATOM 544 C C . HIS A 1 71 ? 17.108 7.271 -11.127 1.00 85.88 71 HIS A C 1
ATOM 546 O O . HIS A 1 71 ? 18.018 8.083 -11.023 1.00 85.88 71 HIS A O 1
ATOM 552 N N . PHE A 1 72 ? 16.498 7.038 -12.291 1.00 84.38 72 PHE A N 1
ATOM 553 C CA . PHE A 1 72 ? 16.859 7.760 -13.509 1.00 84.38 72 PHE A CA 1
ATOM 554 C C . PHE A 1 72 ? 16.588 9.266 -13.392 1.00 84.38 72 PHE A C 1
ATOM 556 O O . PHE A 1 72 ? 17.425 10.057 -13.797 1.00 84.38 72 PHE A O 1
ATOM 563 N N . LYS A 1 73 ? 15.455 9.674 -12.801 1.00 84.06 73 LYS A N 1
ATOM 564 C CA . LYS A 1 73 ? 15.148 11.095 -12.560 1.00 84.06 73 LYS A CA 1
ATOM 565 C C . LYS A 1 73 ? 16.082 11.744 -11.537 1.00 84.06 73 LYS A C 1
ATOM 567 O O . LYS A 1 73 ? 16.423 12.907 -11.698 1.00 84.06 73 LYS A O 1
ATOM 572 N N . ALA A 1 74 ? 16.460 11.011 -10.490 1.00 84.31 74 ALA A N 1
ATOM 573 C CA . ALA A 1 74 ? 17.404 11.484 -9.478 1.00 84.31 74 ALA A CA 1
ATOM 574 C C . ALA A 1 74 ? 18.846 11.535 -10.011 1.00 84.31 74 ALA A C 1
ATOM 576 O O . ALA A 1 74 ? 19.656 12.345 -9.572 1.00 84.31 74 ALA A O 1
ATOM 577 N N . SER A 1 75 ? 19.171 10.670 -10.970 1.00 79.12 75 SER A N 1
ATOM 578 C CA . SER A 1 75 ? 20.44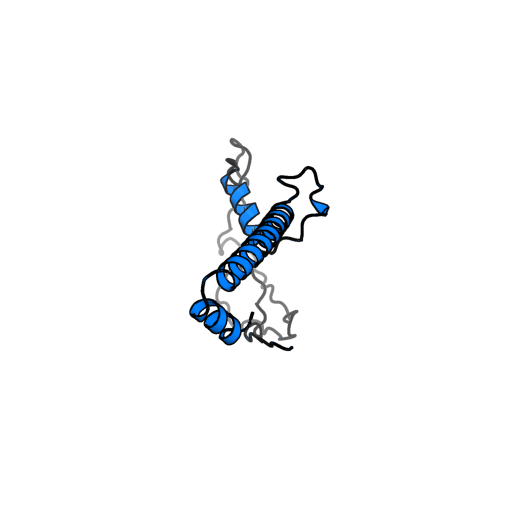8 10.673 -11.661 1.00 79.12 75 SER A CA 1
ATOM 579 C C . SER A 1 75 ? 20.515 11.855 -12.625 1.00 79.12 75 SER A C 1
ATOM 581 O O . SER A 1 75 ? 19.970 11.809 -13.723 1.00 79.12 75 SER A O 1
ATOM 583 N N . SER A 1 76 ? 21.299 12.875 -12.283 1.00 77.38 76 SER A N 1
ATOM 584 C CA . SER A 1 76 ? 21.636 13.977 -13.201 1.00 77.38 76 SER A CA 1
ATOM 585 C C . SER A 1 76 ? 22.472 13.537 -14.417 1.00 77.38 76 SER A C 1
ATOM 587 O O . SER A 1 76 ? 22.862 14.367 -15.239 1.00 77.38 76 SER A O 1
ATOM 589 N N . ARG A 1 77 ? 22.789 12.240 -14.548 1.00 77.00 77 ARG A N 1
ATOM 590 C CA . ARG A 1 77 ? 23.516 11.694 -15.698 1.00 77.00 77 ARG A CA 1
ATOM 591 C C . ARG A 1 77 ? 22.585 11.590 -16.898 1.00 77.00 77 ARG A C 1
ATOM 593 O O . ARG A 1 77 ? 21.629 10.816 -16.892 1.00 77.00 77 ARG A O 1
ATOM 600 N N . LYS A 1 78 ? 22.912 12.332 -17.953 1.00 74.00 78 LYS A N 1
ATOM 601 C CA . LYS A 1 78 ? 22.282 12.161 -19.262 1.00 74.00 78 LYS A CA 1
ATOM 602 C C . LYS A 1 78 ? 22.696 10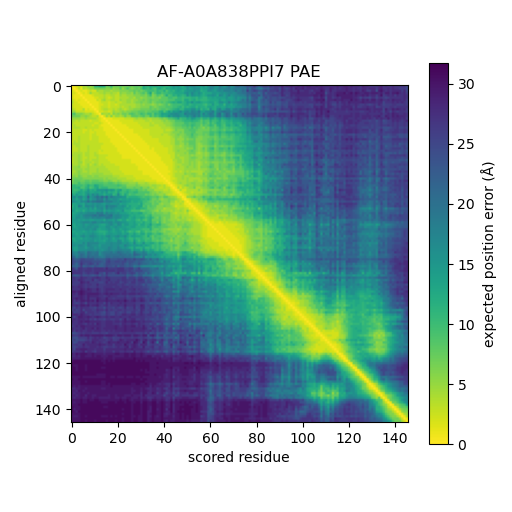.807 -19.860 1.00 74.00 78 LYS A C 1
ATOM 604 O O . LYS A 1 78 ? 23.837 10.389 -19.660 1.00 74.00 78 LYS A O 1
ATOM 609 N N . PRO A 1 79 ? 21.800 10.117 -20.582 1.00 74.19 79 PRO A N 1
ATOM 610 C CA . PRO A 1 79 ? 22.183 8.945 -21.358 1.00 74.19 79 PRO A CA 1
ATOM 611 C C . PRO A 1 79 ? 23.201 9.352 -22.434 1.00 74.19 79 PRO A C 1
ATOM 613 O O . PRO A 1 79 ? 23.035 10.387 -23.076 1.00 74.19 79 PRO A O 1
ATOM 616 N N . GLY A 1 80 ? 24.241 8.543 -22.628 1.00 79.56 80 GLY A N 1
ATOM 617 C CA . GLY A 1 80 ? 25.313 8.814 -23.586 1.00 79.56 80 GLY A CA 1
ATOM 618 C C . GLY A 1 80 ? 26.703 8.661 -22.974 1.00 79.56 80 GLY A C 1
ATOM 619 O O . GLY A 1 80 ? 26.854 8.182 -21.850 1.00 79.56 80 GLY A O 1
ATOM 620 N N . GLY A 1 81 ? 27.720 9.037 -23.749 1.00 80.75 81 GLY A N 1
ATOM 621 C CA . GLY A 1 81 ? 29.106 9.071 -23.290 1.00 80.75 81 GLY A CA 1
ATOM 622 C C . GLY A 1 81 ? 29.354 10.149 -22.231 1.00 80.75 81 GLY A C 1
ATOM 623 O O . GLY A 1 81 ? 28.491 10.978 -21.936 1.00 80.75 81 GLY A O 1
ATOM 624 N N . GLN A 1 82 ? 30.556 10.138 -21.655 1.00 84.62 82 GLN A N 1
ATOM 625 C CA . GLN A 1 82 ? 31.002 11.216 -20.772 1.00 84.62 82 GLN A CA 1
ATOM 626 C C . GLN A 1 82 ? 31.017 12.563 -21.532 1.00 84.62 82 GLN A C 1
ATOM 628 O O . GLN A 1 82 ? 31.271 12.572 -22.741 1.00 84.62 82 GLN A O 1
ATOM 633 N N . PRO A 1 83 ? 30.757 13.703 -20.859 1.00 80.06 83 PRO A N 1
ATOM 634 C CA . PRO A 1 83 ? 30.848 15.021 -21.486 1.00 80.06 83 PRO A CA 1
ATOM 635 C C . PRO A 1 83 ? 32.213 15.226 -22.157 1.00 80.06 83 PRO A C 1
ATOM 637 O O . PRO A 1 83 ? 33.240 14.968 -21.539 1.00 80.06 83 PRO A O 1
ATOM 640 N N . GLY A 1 84 ? 32.222 15.666 -23.417 1.00 83.12 84 GLY A N 1
ATOM 641 C CA . GLY A 1 84 ? 33.445 15.848 -24.212 1.00 83.12 84 GLY A CA 1
ATOM 642 C C . GLY A 1 84 ? 33.848 14.646 -25.074 1.00 83.12 84 GLY A C 1
ATOM 643 O O . GLY A 1 84 ? 34.717 14.791 -25.926 1.00 83.12 84 GLY A O 1
ATOM 644 N N . HIS A 1 85 ? 33.203 13.484 -24.925 1.00 79.75 85 HIS A N 1
ATOM 645 C CA . HIS A 1 85 ? 33.406 12.366 -25.848 1.00 79.75 85 HIS A CA 1
ATOM 646 C C . HIS A 1 85 ? 32.493 12.482 -27.066 1.00 79.75 85 HIS A C 1
ATOM 648 O O . HIS A 1 85 ? 31.268 12.531 -26.937 1.00 79.75 85 HIS A O 1
ATOM 654 N N . GLU A 1 86 ? 33.088 12.449 -28.256 1.00 81.69 86 GLU A N 1
ATOM 655 C CA . GLU A 1 86 ? 32.340 12.376 -29.507 1.00 81.69 86 GLU A CA 1
ATOM 656 C C . GLU A 1 86 ? 31.576 11.050 -29.610 1.00 81.69 86 GLU A C 1
ATOM 658 O O . GLU A 1 86 ? 32.127 9.955 -29.442 1.00 81.69 86 GLU A O 1
ATOM 663 N N . GLY A 1 87 ? 30.276 11.145 -29.891 1.00 78.75 87 GLY A N 1
ATOM 664 C CA . GLY A 1 87 ? 29.434 9.982 -30.127 1.00 78.75 87 GLY A CA 1
ATOM 665 C C . GLY A 1 87 ? 29.809 9.307 -31.443 1.00 78.75 87 GLY A C 1
ATOM 666 O O . GLY A 1 87 ? 29.523 9.828 -32.514 1.00 78.75 87 GLY A O 1
ATOM 667 N N . LYS A 1 88 ? 30.403 8.113 -31.381 1.00 81.19 88 LYS A N 1
ATOM 668 C CA . LYS A 1 88 ? 30.645 7.280 -32.569 1.00 81.19 88 LYS A CA 1
ATOM 669 C C . LYS A 1 88 ? 29.378 6.509 -32.935 1.00 81.19 88 LYS A C 1
ATOM 671 O O . LYS A 1 88 ? 29.238 5.337 -32.592 1.00 81.19 88 LYS A O 1
ATOM 676 N N . SER A 1 89 ? 28.439 7.162 -33.611 1.00 77.88 89 SER A N 1
ATOM 677 C CA . SER A 1 89 ? 27.295 6.481 -34.226 1.00 77.88 89 SER A CA 1
ATOM 678 C C . SER A 1 89 ? 27.551 6.241 -35.711 1.00 77.88 89 SER A C 1
ATOM 680 O O . SER A 1 89 ? 28.100 7.102 -36.390 1.00 77.88 89 SER A O 1
ATOM 682 N N . ARG A 1 90 ? 27.137 5.081 -36.228 1.00 79.50 90 ARG A N 1
ATOM 683 C CA . ARG A 1 90 ? 27.097 4.843 -37.675 1.00 79.50 90 ARG A CA 1
ATOM 684 C C . ARG A 1 90 ? 25.850 5.509 -38.242 1.00 79.50 90 ARG A C 1
ATOM 686 O O . ARG A 1 90 ? 24.753 5.249 -37.751 1.00 79.50 90 ARG A O 1
ATOM 693 N N . GLU A 1 91 ? 26.019 6.330 -39.269 1.00 79.81 91 GLU A N 1
ATOM 694 C CA . GLU A 1 91 ? 24.889 6.838 -40.042 1.00 79.81 91 GLU A CA 1
ATOM 695 C C . GLU A 1 91 ? 24.184 5.679 -40.752 1.00 79.81 91 GLU A C 1
ATOM 697 O O . GLU A 1 91 ? 24.824 4.746 -41.249 1.00 79.81 91 GLU A O 1
ATOM 702 N N . LEU A 1 92 ? 22.851 5.720 -40.786 1.00 82.25 92 LEU A N 1
ATOM 703 C CA . LEU A 1 92 ? 22.079 4.786 -41.596 1.00 82.25 92 LEU A CA 1
ATOM 704 C C . LEU A 1 92 ? 22.363 5.091 -43.069 1.00 82.25 92 LEU A C 1
ATOM 706 O O . LEU A 1 92 ? 22.049 6.176 -43.554 1.00 82.25 92 LEU A O 1
ATOM 710 N N . ALA A 1 93 ? 22.965 4.133 -43.775 1.00 82.44 93 ALA A N 1
ATOM 711 C CA . ALA A 1 93 ? 23.202 4.260 -45.205 1.00 82.44 93 ALA A CA 1
ATOM 712 C C . ALA A 1 93 ? 21.867 4.358 -45.955 1.00 82.44 93 ALA A C 1
ATOM 714 O O . ALA A 1 93 ? 20.923 3.615 -45.670 1.00 82.44 93 ALA A O 1
ATOM 715 N N . ALA A 1 94 ? 21.809 5.269 -46.927 1.00 80.69 94 ALA A N 1
ATOM 716 C CA . ALA A 1 94 ? 20.655 5.400 -47.798 1.00 80.69 94 ALA A CA 1
ATOM 717 C C . ALA A 1 94 ? 20.408 4.085 -48.570 1.00 80.69 94 ALA A C 1
ATOM 719 O O . ALA A 1 94 ? 21.378 3.410 -48.932 1.00 80.69 94 ALA A O 1
ATOM 720 N N . PRO A 1 95 ? 19.141 3.724 -48.840 1.00 76.94 95 PRO A N 1
ATOM 721 C CA . PRO A 1 95 ? 18.739 2.555 -49.625 1.00 76.94 95 PRO A CA 1
ATOM 722 C C . PRO A 1 95 ? 19.579 2.314 -50.897 1.00 76.94 95 PRO A C 1
ATOM 724 O O . PRO A 1 95 ? 19.875 1.165 -51.224 1.00 76.94 95 PRO A O 1
ATOM 727 N N . GLU A 1 96 ? 19.960 3.383 -51.589 1.00 80.50 96 GLU A N 1
ATOM 728 C CA . GLU A 1 96 ? 20.685 3.403 -52.864 1.00 80.50 96 GLU A CA 1
ATOM 729 C C . GLU A 1 96 ? 22.183 3.114 -52.701 1.00 80.50 96 GLU A C 1
ATOM 731 O O . GLU A 1 96 ? 22.845 2.704 -53.647 1.00 80.50 96 GLU A O 1
ATOM 736 N N . ARG A 1 97 ? 22.723 3.312 -51.493 1.00 81.50 97 ARG A N 1
ATOM 737 C CA . ARG A 1 97 ? 24.130 3.056 -51.141 1.00 81.50 97 ARG A CA 1
ATOM 738 C C . ARG A 1 97 ? 24.356 1.644 -50.594 1.00 81.50 97 ARG A C 1
ATOM 740 O O . ARG A 1 97 ? 25.428 1.358 -50.071 1.00 81.50 97 ARG A O 1
ATOM 747 N N . VAL A 1 98 ? 23.333 0.792 -50.642 1.00 84.44 98 VAL A N 1
ATOM 748 C CA . VAL A 1 98 ? 23.374 -0.586 -50.150 1.00 84.44 98 VAL A CA 1
ATOM 749 C C . VAL A 1 98 ? 23.439 -1.530 -51.346 1.00 84.44 98 VAL A C 1
ATOM 751 O O . VAL A 1 98 ? 22.454 -1.677 -52.063 1.00 84.44 98 VAL A O 1
ATOM 754 N N . ASP A 1 99 ? 24.572 -2.212 -51.522 1.00 83.25 99 ASP A N 1
ATOM 755 C CA . ASP A 1 99 ? 24.799 -3.109 -52.667 1.00 83.25 99 ASP A CA 1
ATOM 756 C C . ASP A 1 99 ? 23.870 -4.330 -52.668 1.00 83.25 99 ASP A C 1
ATOM 758 O O . ASP A 1 99 ? 23.506 -4.856 -53.719 1.00 83.25 99 ASP A O 1
ATOM 762 N N . ARG A 1 100 ? 23.513 -4.833 -51.477 1.00 80.31 100 ARG A N 1
ATOM 763 C CA . ARG A 1 100 ? 22.693 -6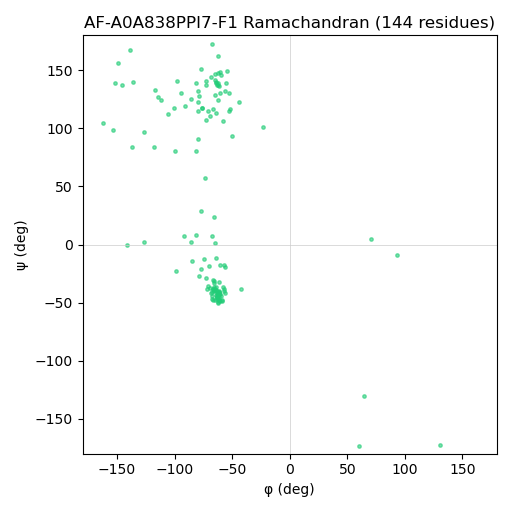.040 -51.307 1.00 80.31 100 ARG A CA 1
ATOM 764 C C . ARG A 1 100 ? 21.783 -5.921 -50.096 1.00 80.31 100 ARG A C 1
ATOM 766 O O . ARG A 1 100 ? 22.220 -5.522 -49.018 1.00 80.31 100 ARG A O 1
ATOM 773 N N . ARG A 1 101 ? 20.527 -6.340 -50.254 1.00 76.38 101 ARG A N 1
ATOM 774 C CA . ARG A 1 101 ? 19.572 -6.503 -49.152 1.00 76.38 101 ARG A CA 1
ATOM 775 C C . ARG A 1 101 ? 19.170 -7.961 -49.046 1.00 76.38 101 ARG A C 1
ATOM 777 O O . ARG A 1 101 ? 18.827 -8.577 -50.049 1.00 76.38 101 ARG A O 1
ATOM 784 N N . PHE A 1 102 ? 19.202 -8.478 -47.827 1.00 79.38 102 PHE A N 1
ATOM 785 C CA . PHE A 1 102 ? 18.760 -9.827 -47.513 1.00 79.38 102 PHE A CA 1
ATOM 786 C C . PHE A 1 102 ? 17.496 -9.738 -46.669 1.00 79.38 102 PHE A C 1
ATOM 788 O O . PHE A 1 102 ? 17.478 -9.079 -45.626 1.00 79.38 102 PHE A O 1
ATOM 795 N N . GLU A 1 103 ? 16.429 -10.382 -47.129 1.00 73.25 103 GLU A N 1
ATOM 796 C CA . GLU A 1 103 ? 15.219 -10.540 -46.335 1.00 73.25 103 GLU A CA 1
ATOM 797 C C . GLU A 1 103 ? 15.425 -11.686 -45.344 1.00 73.25 103 GLU A C 1
ATOM 799 O O . GLU A 1 103 ? 15.586 -12.842 -45.728 1.00 73.25 103 GLU A O 1
ATOM 804 N N . HIS A 1 104 ? 15.430 -11.364 -44.051 1.00 73.56 104 HIS A N 1
ATOM 805 C CA . HIS A 1 104 ? 15.485 -12.357 -42.983 1.00 73.56 104 HIS A CA 1
ATOM 806 C C . HIS A 1 104 ? 14.078 -12.590 -42.432 1.00 73.56 104 HIS A C 1
ATOM 808 O O . HIS A 1 104 ? 13.695 -12.027 -41.405 1.00 73.56 104 HIS A O 1
ATOM 814 N N . LEU A 1 105 ? 13.301 -13.410 -43.140 1.00 73.44 105 LEU A N 1
ATOM 815 C CA . LEU A 1 105 ? 12.006 -13.895 -42.672 1.00 73.44 105 LEU A CA 1
ATOM 816 C C . LEU A 1 105 ? 12.193 -15.262 -42.001 1.00 73.44 105 LEU A C 1
ATOM 818 O O . LEU A 1 105 ? 12.834 -16.151 -42.559 1.00 73.44 105 LEU A O 1
ATOM 822 N N . ALA A 1 106 ? 11.653 -15.433 -40.794 1.00 75.75 106 ALA A N 1
ATOM 823 C CA . ALA A 1 106 ? 11.621 -16.747 -40.156 1.00 75.75 106 ALA A CA 1
ATOM 824 C C . ALA A 1 106 ? 10.732 -17.693 -40.980 1.00 75.75 106 ALA A C 1
ATOM 826 O O . ALA A 1 106 ? 9.689 -17.269 -41.463 1.00 75.75 106 ALA A O 1
ATOM 827 N N . GLY A 1 107 ? 11.108 -18.968 -41.114 1.00 79.25 107 GLY A N 1
ATOM 828 C CA . GLY A 1 107 ? 10.262 -19.951 -41.807 1.00 79.25 107 GLY A CA 1
ATOM 829 C C . GLY A 1 107 ? 8.955 -20.231 -41.062 1.00 79.25 107 GLY A C 1
ATOM 830 O O . GLY A 1 107 ? 7.924 -20.481 -41.680 1.00 79.25 107 GLY A O 1
ATOM 831 N N . GLU A 1 108 ? 8.981 -20.133 -39.731 1.00 81.88 108 GLU A N 1
ATOM 832 C CA . GLU A 1 108 ? 7.828 -20.367 -38.869 1.00 81.88 108 GLU A CA 1
ATOM 833 C C . GLU A 1 108 ? 7.861 -19.518 -37.593 1.00 81.88 108 GLU A C 1
ATOM 835 O O . GLU A 1 108 ? 8.907 -19.066 -37.120 1.00 81.88 108 GLU A O 1
ATOM 840 N N . CYS A 1 109 ? 6.685 -19.289 -37.015 1.00 80.38 109 CYS A N 1
ATOM 841 C CA . CYS A 1 109 ? 6.544 -18.612 -35.738 1.00 80.38 109 CYS A CA 1
ATOM 842 C C . CYS A 1 109 ? 6.921 -19.548 -34.583 1.00 80.38 109 CYS A C 1
ATOM 844 O O . CYS A 1 109 ? 6.193 -20.499 -34.303 1.00 80.38 109 CYS A O 1
ATOM 846 N N . ALA A 1 110 ? 7.960 -19.194 -33.821 1.00 76.31 110 ALA A N 1
ATOM 847 C CA . ALA A 1 110 ? 8.431 -19.966 -32.663 1.00 76.31 110 ALA A CA 1
ATOM 848 C C . ALA A 1 110 ? 7.369 -20.221 -31.569 1.00 76.31 110 ALA A C 1
ATOM 850 O O . ALA A 1 110 ? 7.555 -21.089 -30.725 1.00 76.31 110 ALA A O 1
ATOM 851 N N . GLY A 1 111 ? 6.266 -19.463 -31.550 1.00 80.31 111 GLY A N 1
ATOM 852 C CA . GLY A 1 111 ? 5.192 -19.632 -30.565 1.00 80.31 111 GLY A CA 1
ATOM 853 C C . GLY A 1 111 ? 3.979 -20.438 -31.039 1.00 80.31 111 GLY A C 1
ATOM 854 O O . GLY A 1 111 ? 3.226 -20.922 -30.202 1.00 80.31 111 GLY A O 1
ATOM 855 N N . CYS A 1 112 ? 3.729 -20.545 -32.348 1.00 80.81 112 CYS A N 1
ATOM 856 C CA . CYS A 1 112 ? 2.504 -21.182 -32.862 1.00 80.81 112 CYS A CA 1
ATOM 857 C C . CYS A 1 112 ? 2.691 -22.046 -34.116 1.00 80.81 112 CYS A C 1
ATOM 859 O O . CYS A 1 112 ? 1.707 -22.587 -34.607 1.00 80.81 112 CYS A O 1
ATOM 861 N N . GLY A 1 113 ? 3.908 -22.153 -34.659 1.00 79.81 113 GLY A N 1
ATOM 862 C CA . GLY A 1 113 ? 4.208 -22.961 -35.847 1.00 79.81 113 GLY A CA 1
ATOM 863 C C . GLY A 1 113 ? 3.655 -22.410 -37.166 1.00 79.81 113 GLY A C 1
ATOM 864 O O . GLY A 1 113 ? 3.771 -23.062 -38.198 1.00 79.81 113 GLY A O 1
ATOM 865 N N . HIS A 1 114 ? 3.047 -21.217 -37.168 1.00 81.25 114 HIS A N 1
ATOM 866 C CA . HIS A 1 114 ? 2.560 -20.594 -38.399 1.00 81.25 114 HIS A CA 1
ATOM 867 C C . HIS A 1 114 ? 3.724 -20.315 -39.352 1.00 81.25 114 HIS A C 1
ATOM 869 O O . HIS A 1 114 ? 4.666 -19.621 -38.962 1.00 81.25 114 HIS A O 1
ATOM 875 N N . ARG A 1 115 ? 3.642 -20.835 -40.579 1.00 81.00 115 ARG A N 1
ATOM 876 C CA . ARG A 1 115 ? 4.638 -20.595 -41.624 1.00 81.00 115 ARG A CA 1
ATOM 877 C C . ARG A 1 115 ? 4.420 -19.236 -42.263 1.00 81.00 115 ARG A C 1
ATOM 879 O O . ARG A 1 115 ? 3.297 -18.904 -42.626 1.00 81.00 115 ARG A O 1
ATOM 886 N N . PHE A 1 116 ? 5.495 -18.469 -42.393 1.00 75.75 116 PHE A N 1
ATOM 887 C CA . PHE A 1 116 ? 5.448 -17.192 -43.087 1.00 75.75 116 PHE A CA 1
ATOM 888 C C . PHE A 1 116 ? 5.770 -17.420 -44.562 1.00 75.75 116 PHE A C 1
ATOM 890 O O . PHE A 1 116 ? 6.858 -17.888 -44.893 1.00 75.75 116 PHE A O 1
ATOM 897 N N . ASP A 1 117 ? 4.831 -17.090 -45.445 1.00 71.94 117 ASP A N 1
ATOM 898 C CA . ASP A 1 117 ? 5.109 -17.070 -46.876 1.00 71.94 117 ASP A CA 1
ATOM 899 C C . ASP A 1 117 ? 5.986 -15.855 -47.220 1.00 71.94 117 ASP A C 1
ATOM 901 O O . ASP A 1 117 ? 5.731 -14.750 -46.720 1.00 71.94 117 ASP A O 1
ATOM 905 N N . PRO A 1 118 ? 7.014 -16.018 -48.071 1.00 62.97 118 PRO A N 1
ATOM 906 C CA . PRO A 1 118 ? 7.794 -14.885 -48.541 1.00 62.97 118 PRO A CA 1
ATOM 907 C C . PRO A 1 118 ? 6.888 -13.925 -49.332 1.00 62.97 118 PRO A C 1
ATOM 909 O O . PRO A 1 118 ? 6.037 -14.375 -50.113 1.00 62.97 118 PRO A O 1
ATOM 912 N N . PRO A 1 119 ? 7.031 -12.599 -49.153 1.00 59.88 119 PRO A N 1
ATOM 913 C CA . PRO A 1 119 ? 6.202 -11.637 -49.864 1.00 59.88 119 PRO A CA 1
ATOM 914 C C . PRO A 1 119 ? 6.411 -11.763 -51.380 1.00 59.88 119 PRO A C 1
ATOM 916 O O . PRO A 1 119 ? 7.531 -11.855 -5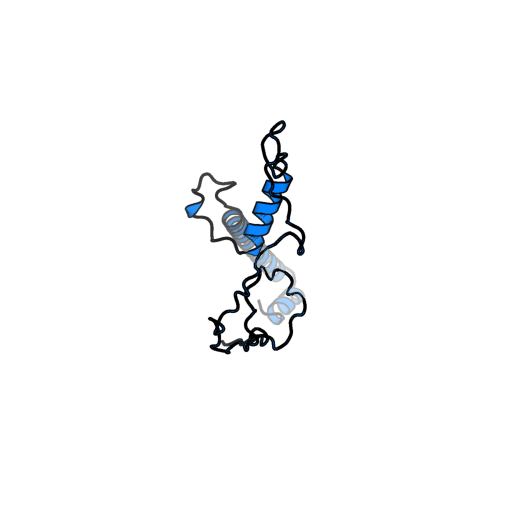1.873 1.00 59.88 119 PRO A O 1
ATOM 919 N N . ARG A 1 120 ? 5.314 -11.728 -52.146 1.00 54.59 120 ARG A N 1
ATOM 920 C CA . ARG A 1 120 ? 5.326 -11.839 -53.618 1.00 54.59 120 ARG A CA 1
ATOM 921 C C . ARG A 1 120 ? 5.661 -10.527 -54.348 1.00 54.59 120 ARG A C 1
ATOM 923 O O . ARG A 1 120 ? 5.537 -10.470 -55.568 1.00 54.59 120 ARG A O 1
ATOM 930 N N . SER A 1 121 ? 6.074 -9.469 -53.644 1.00 51.97 121 SER A N 1
ATOM 931 C CA . SER A 1 121 ? 6.350 -8.163 -54.258 1.00 51.97 121 SER A CA 1
ATOM 932 C C . SER A 1 121 ? 7.402 -7.343 -53.512 1.00 51.97 121 SER A C 1
ATOM 934 O O . SER A 1 121 ? 7.357 -7.223 -52.289 1.00 51.97 121 SER A O 1
ATOM 936 N N . ALA A 1 122 ? 8.276 -6.694 -54.285 1.00 46.56 122 ALA A N 1
ATOM 937 C CA . ALA A 1 122 ? 9.366 -5.824 -53.848 1.00 46.56 122 ALA A CA 1
ATOM 938 C C . ALA A 1 122 ? 8.889 -4.449 -53.331 1.00 46.56 122 ALA A C 1
ATOM 940 O O . ALA A 1 122 ? 9.292 -3.406 -53.843 1.00 46.56 122 ALA A O 1
ATOM 941 N N . SER A 1 123 ? 8.021 -4.412 -52.318 1.00 44.47 123 SER A N 1
ATOM 942 C CA . SER A 1 123 ? 7.695 -3.162 -51.621 1.00 44.47 123 SER A CA 1
ATOM 943 C C . SER A 1 123 ? 8.468 -3.071 -50.310 1.00 44.47 123 SER A C 1
ATOM 945 O O . SER A 1 123 ? 8.286 -3.895 -49.417 1.00 44.47 123 SER A O 1
ATOM 947 N N . ALA A 1 124 ? 9.322 -2.047 -50.236 1.00 46.66 124 ALA A N 1
ATOM 948 C CA . ALA A 1 124 ? 10.199 -1.652 -49.137 1.00 46.66 124 ALA A CA 1
ATOM 949 C C . ALA A 1 124 ? 9.762 -2.141 -47.741 1.00 46.66 124 ALA A C 1
ATOM 951 O O . ALA A 1 124 ? 8.914 -1.539 -47.077 1.00 46.66 124 ALA A O 1
ATOM 952 N N . SER A 1 125 ? 10.403 -3.211 -47.269 1.00 48.84 125 SER A N 1
ATOM 953 C CA . SER A 1 125 ? 10.264 -3.657 -45.888 1.00 48.84 125 SER A CA 1
ATOM 954 C C . SER A 1 125 ? 10.979 -2.668 -44.967 1.00 48.84 125 SER A C 1
ATOM 956 O O . SER A 1 125 ? 12.197 -2.482 -45.032 1.00 48.84 125 SER A O 1
ATOM 958 N N . ARG A 1 126 ? 10.199 -1.996 -44.114 1.00 48.75 126 ARG A N 1
ATOM 959 C CA . ARG A 1 126 ? 10.715 -1.268 -42.950 1.00 48.75 126 ARG A CA 1
ATOM 960 C C . ARG A 1 126 ? 11.511 -2.274 -42.125 1.00 48.75 126 ARG A C 1
ATOM 962 O O . ARG A 1 126 ? 10.992 -3.352 -41.860 1.00 48.75 126 ARG A O 1
ATOM 969 N N . PHE A 1 127 ? 12.724 -1.918 -41.699 1.00 41.69 127 PHE A N 1
ATOM 970 C CA . PHE A 1 127 ? 13.510 -2.694 -40.736 1.00 41.69 127 PHE A CA 1
ATOM 971 C C . PHE A 1 127 ? 12.650 -3.020 -39.505 1.00 41.69 127 PHE A C 1
ATOM 973 O O . PHE A 1 127 ? 12.520 -2.219 -38.578 1.00 41.69 127 PHE A O 1
ATOM 980 N N . ALA A 1 128 ? 12.014 -4.189 -39.510 1.00 44.94 128 ALA A N 1
ATOM 981 C CA . ALA A 1 128 ? 11.217 -4.668 -38.404 1.00 44.94 128 ALA A CA 1
ATOM 982 C C . ALA A 1 128 ? 12.191 -5.228 -37.368 1.00 44.94 128 ALA A C 1
ATOM 984 O O . ALA A 1 128 ? 12.544 -6.399 -37.376 1.00 44.94 128 ALA A O 1
ATOM 985 N N . THR A 1 129 ? 12.626 -4.382 -36.437 1.00 43.84 129 THR A N 1
ATOM 986 C CA . THR A 1 129 ? 13.363 -4.797 -35.229 1.00 43.84 129 THR A CA 1
ATOM 987 C C . THR A 1 129 ? 12.499 -5.601 -34.249 1.00 43.84 129 THR A C 1
ATOM 989 O O . THR A 1 129 ? 12.935 -5.912 -33.142 1.00 43.84 129 THR A O 1
ATOM 992 N N . ARG A 1 130 ? 11.266 -5.958 -34.631 1.00 46.69 130 ARG A N 1
ATOM 993 C CA . ARG A 1 130 ? 10.399 -6.865 -33.882 1.00 46.69 130 ARG A CA 1
ATOM 994 C C . ARG A 1 130 ? 10.187 -8.123 -34.725 1.00 46.69 130 ARG A C 1
ATOM 996 O O . ARG A 1 130 ? 9.762 -7.979 -35.871 1.00 46.69 130 ARG A O 1
ATOM 1003 N N . PRO A 1 131 ? 10.445 -9.329 -34.181 1.00 53.09 131 PRO A N 1
ATOM 1004 C CA . PRO A 1 131 ? 10.058 -10.561 -34.859 1.00 53.09 131 PRO A CA 1
ATOM 1005 C C . PRO A 1 131 ? 8.556 -10.507 -35.170 1.00 53.09 131 PRO A C 1
ATOM 1007 O O . PRO A 1 131 ? 7.817 -9.872 -34.402 1.00 53.09 131 PRO A O 1
ATOM 1010 N N . PRO A 1 132 ? 8.089 -11.144 -36.260 1.00 58.31 132 PRO A N 1
ATOM 1011 C CA . PRO A 1 132 ? 6.666 -11.204 -36.555 1.00 58.31 132 PRO A CA 1
ATOM 1012 C C . PRO A 1 132 ? 5.938 -11.747 -35.321 1.00 58.31 132 PRO A C 1
ATOM 1014 O O . PRO A 1 132 ? 6.192 -12.858 -34.850 1.00 58.31 132 PRO A O 1
ATOM 1017 N N . SER A 1 133 ? 5.102 -10.901 -34.719 1.00 58.28 133 SER A N 1
ATOM 1018 C CA . SER A 1 133 ? 4.377 -11.236 -33.499 1.00 58.28 133 SER A CA 1
ATOM 1019 C C . SER A 1 133 ? 3.417 -12.386 -33.776 1.00 58.28 133 SER A C 1
ATOM 1021 O O . SER A 1 133 ? 2.760 -12.408 -34.814 1.00 58.28 133 SER A O 1
ATOM 1023 N N . CYS A 1 134 ? 3.326 -13.331 -32.839 1.00 57.75 134 CYS A N 1
ATOM 1024 C CA . CYS A 1 134 ? 2.411 -14.464 -32.927 1.00 57.75 134 CYS A CA 1
ATOM 1025 C C . CYS A 1 134 ? 0.979 -13.974 -33.204 1.00 57.75 134 CYS A C 1
ATOM 1027 O O . CYS A 1 134 ? 0.391 -13.293 -32.367 1.00 57.75 134 CYS A O 1
ATOM 1029 N N . HIS A 1 135 ? 0.408 -14.346 -34.354 1.00 62.50 135 HIS A N 1
ATOM 1030 C CA . HIS A 1 135 ? -0.960 -13.979 -34.754 1.00 62.50 135 HIS A CA 1
ATOM 1031 C C . HIS A 1 135 ? -2.034 -14.399 -33.729 1.00 62.50 135 HIS A C 1
ATOM 1033 O O . HIS A 1 135 ? -3.130 -13.848 -33.699 1.00 62.50 135 HIS A O 1
ATOM 1039 N N . ARG A 1 136 ? -1.706 -15.350 -32.845 1.00 56.41 136 ARG A N 1
ATOM 1040 C CA . ARG A 1 136 ? -2.580 -15.856 -31.782 1.00 56.41 136 ARG A CA 1
ATOM 1041 C C . ARG A 1 136 ? -2.534 -15.029 -30.490 1.00 56.41 136 ARG A C 1
ATOM 1043 O O . ARG A 1 136 ? -3.208 -15.387 -29.530 1.00 56.41 136 ARG A O 1
ATOM 1050 N N . SER A 1 137 ? -1.781 -13.925 -30.423 1.00 47.66 137 SER A N 1
ATOM 1051 C CA . SER A 1 137 ? -1.640 -13.125 -29.193 1.00 47.66 137 SER A CA 1
ATOM 1052 C C . SER A 1 137 ? -2.833 -12.209 -28.873 1.00 47.66 137 SER A C 1
ATOM 1054 O O . SER A 1 137 ? -2.661 -11.174 -28.232 1.00 47.66 137 SER A O 1
ATOM 1056 N N . VAL A 1 138 ? -4.046 -12.580 -29.283 1.00 48.69 138 VAL A N 1
ATOM 1057 C CA . VAL A 1 138 ? -5.290 -11.974 -28.794 1.00 48.69 138 VAL A CA 1
ATOM 1058 C C . VAL A 1 138 ? -6.312 -13.072 -28.529 1.00 48.69 138 VAL A C 1
ATOM 1060 O O . VAL A 1 138 ? -7.159 -13.384 -29.355 1.00 48.69 138 VAL A O 1
ATOM 1063 N N . ARG A 1 139 ? -6.218 -13.667 -27.340 1.00 39.66 139 ARG A N 1
ATOM 1064 C CA . ARG A 1 139 ? -7.379 -14.047 -26.530 1.00 39.66 139 ARG A CA 1
ATOM 1065 C C . ARG A 1 139 ? -6.933 -14.064 -25.075 1.00 39.66 139 ARG A C 1
ATOM 1067 O O . ARG A 1 139 ? -6.293 -14.999 -24.604 1.00 39.66 139 ARG A O 1
ATOM 1074 N N . SER A 1 140 ? -7.248 -12.960 -24.401 1.00 44.91 140 SER A N 1
ATOM 1075 C CA . SER A 1 140 ? -7.410 -12.924 -22.953 1.00 44.91 140 SER A CA 1
ATOM 1076 C C . SER A 1 140 ? -8.227 -14.145 -22.535 1.00 44.91 140 SER A C 1
ATOM 1078 O O . SER A 1 140 ? -9.321 -14.350 -23.058 1.00 44.91 140 SER A O 1
ATOM 1080 N N . SER A 1 141 ? -7.684 -14.969 -21.648 1.00 36.47 141 SER A N 1
ATOM 1081 C CA . SER A 1 141 ? -8.477 -15.932 -20.891 1.00 36.47 141 SER A CA 1
ATOM 1082 C C . SER A 1 141 ? -8.313 -15.549 -19.433 1.00 36.47 141 SER A C 1
ATOM 1084 O O . SER A 1 141 ? -7.436 -16.037 -18.729 1.00 36.47 141 SER A O 1
ATOM 1086 N N . SER A 1 142 ? -9.132 -14.586 -19.019 1.00 43.56 142 SER A N 1
ATOM 1087 C CA . SER A 1 142 ? -9.590 -14.520 -17.643 1.00 43.56 142 SER A CA 1
ATOM 1088 C C . SER A 1 142 ? -10.293 -15.845 -17.359 1.00 43.56 142 SER A C 1
ATOM 1090 O O . SER A 1 142 ? -11.388 -16.081 -17.861 1.00 43.56 142 SER A O 1
ATOM 1092 N N . SER A 1 143 ? -9.661 -16.720 -16.592 1.00 37.25 143 SER A N 1
ATOM 1093 C CA . SER A 1 143 ? -10.333 -17.846 -15.952 1.00 37.25 143 SER A CA 1
ATOM 1094 C C . SER A 1 143 ? -10.002 -17.785 -14.471 1.00 37.25 143 SER A C 1
ATOM 1096 O O . SER A 1 143 ? -8.927 -18.178 -14.029 1.00 37.25 143 SER A O 1
ATOM 1098 N N . ILE A 1 144 ? -10.947 -17.186 -13.751 1.00 44.28 144 ILE A N 1
ATOM 1099 C CA . ILE A 1 144 ? -11.196 -17.377 -12.327 1.00 44.28 144 ILE A CA 1
ATOM 1100 C C . ILE A 1 144 ? -11.545 -18.858 -12.119 1.00 44.28 144 ILE A C 1
ATOM 1102 O O . ILE A 1 144 ? -12.414 -19.371 -12.820 1.00 44.28 144 ILE A O 1
ATOM 1106 N N . ALA A 1 145 ? -10.895 -19.509 -11.159 1.00 37.22 145 ALA A N 1
ATOM 1107 C CA . ALA A 1 145 ? -11.365 -20.693 -10.430 1.00 37.22 145 ALA A CA 1
ATOM 1108 C C . ALA A 1 145 ? -10.492 -20.759 -9.159 1.00 37.22 145 ALA A C 1
ATOM 1110 O O . ALA A 1 145 ? -9.269 -20.767 -9.285 1.00 37.22 145 ALA A O 1
ATOM 1111 N N . ALA A 1 146 ? -11.035 -20.379 -7.998 1.00 39.78 146 ALA A N 1
ATOM 1112 C CA . ALA A 1 146 ? -11.800 -21.208 -7.054 1.00 39.78 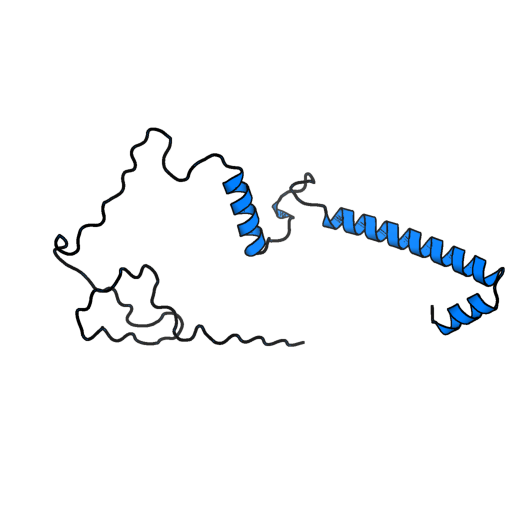146 ALA A CA 1
ATOM 1113 C C . ALA A 1 146 ? -10.871 -22.115 -6.239 1.00 39.78 146 ALA A C 1
ATOM 1115 O O . ALA A 1 146 ? -10.297 -23.051 -6.834 1.00 39.78 146 ALA A O 1
#

Mean predicted aligned error: 17.19 Å

pLDDT: mean 77.73, std 16.14, range [36.47, 97.81]

Radius of gyration: 32.91 Å; Cα contacts (8 Å, |Δi|>4): 39; chains: 1; bounding box: 66×39×89 Å

Sequence (146 aa):
MRREDAEAVALAGGEPARELAAQLIEQVAALRTEVEELRRQLGRSSENSSTPPSQDPPRTRAERRAVARKHFKASSRKPGGQPGHEGKSRELAAPERVDRRFEHLAGECAGCGHRFDPPRSASASRFATRPPSCHRSVRSSSSIAA

Secondary structure (DSSP, 8-state):
--HHHHHHHHHH-SHHHHHHHHHHHHHHHHHHHHHHHHHHHHT--TTTSSS-GGGS----HHHHHHHHHHHHHH--PPSSSPTT----PPPPPPGGG-S-------SB-TTT-PBPPPPSS--------S----TT----------